Protein AF-A0A9D9AJ52-F1 (afdb_monomer)

pLDDT: mean 83.06, std 13.16, range [37.22, 97.62]

Sequence (105 aa):
MYNGNQSVQTIADGLRGLDPSELQELDDIITPRAAVLLTKAFGPEMAELLGPLTENDDPKERAAAEAELRALMRDPRYWRDRDPQVVDAVSQGFRQLYPEGGATA

Solvent-accessible surface area (backbone atoms only — not comparable to full-atom values): 6111 Å² total; per-residue (Å²): 132,86,58,52,66,60,59,53,48,54,51,53,55,51,60,71,69,50,52,77,66,59,48,49,58,47,31,76,66,42,44,49,66,55,46,54,51,47,20,72,75,57,33,72,72,44,43,69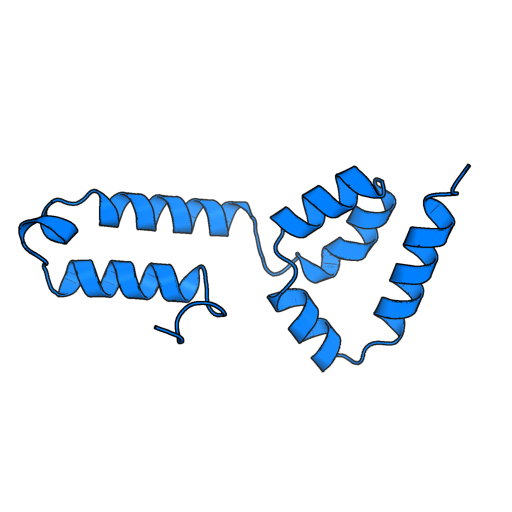,70,39,45,79,39,32,67,90,47,52,64,65,60,54,51,48,54,51,51,53,41,53,52,52,68,66,36,60,47,38,77,76,68,54,34,68,68,50,45,48,52,45,55,49,48,48,43,73,77,37,72,91,71,72,87,81,132

Secondary structure (DSSP, 8-state):
---HHHHHHHHHHHHHTS-HHHHHHHHHH--HHHHHHHHHHH-THHHHHHGGGTTT--HHHHHHHHHHHHHHHHSHHHHTS--HHHHHHHHHHHHHH-TTSSS--

Radius of gyration: 18.47 Å; Cα contacts (8 Å, |Δi|>4): 64; chains: 1; bounding box: 35×34×48 Å

Mean predicted aligned error: 10.29 Å

Structure (mmCIF, N/CA/C/O backbone):
data_AF-A0A9D9AJ52-F1
#
_entry.id   AF-A0A9D9AJ52-F1
#
loop_
_atom_site.group_PDB
_atom_site.id
_atom_site.type_symbol
_atom_site.label_atom_id
_atom_site.label_alt_id
_atom_site.label_comp_id
_atom_site.label_asym_id
_atom_site.label_entity_id
_atom_site.label_seq_id
_atom_site.pdbx_PDB_ins_code
_atom_site.Cartn_x
_atom_site.Cartn_y
_atom_site.Cartn_z
_atom_site.occupancy
_atom_site.B_iso_or_equiv
_atom_site.auth_seq_id
_atom_site.auth_comp_id
_atom_site.auth_asym_id
_atom_site.auth_atom_id
_atom_site.pdbx_PDB_model_num
ATOM 1 N N . MET A 1 1 ? -16.804 19.950 19.519 1.00 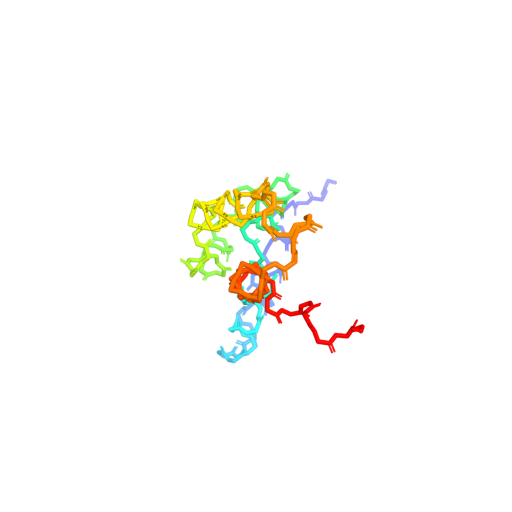45.44 1 MET A N 1
ATOM 2 C CA . MET A 1 1 ? -15.437 19.393 19.464 1.00 45.44 1 MET A CA 1
ATOM 3 C C . MET A 1 1 ? -15.600 17.901 19.269 1.00 45.44 1 MET A C 1
ATOM 5 O O . MET A 1 1 ? -16.178 17.267 20.139 1.00 45.44 1 MET A O 1
ATOM 9 N N . TYR A 1 2 ? -15.245 17.369 18.099 1.00 46.91 2 TYR A N 1
ATOM 10 C CA . TYR A 1 2 ? -15.287 15.923 17.879 1.00 46.91 2 TYR A CA 1
ATOM 11 C C . TYR A 1 2 ? -14.191 15.292 18.742 1.00 46.91 2 TYR A C 1
ATOM 13 O O . TYR A 1 2 ? -13.019 15.627 18.587 1.00 46.91 2 TYR A O 1
ATOM 21 N N . ASN A 1 3 ? -14.579 14.443 19.692 1.00 57.88 3 ASN A N 1
ATOM 22 C CA . ASN A 1 3 ? -13.635 13.680 20.497 1.00 57.88 3 ASN A CA 1
ATOM 23 C C . ASN A 1 3 ? -12.995 12.631 19.585 1.00 57.88 3 ASN A C 1
ATOM 25 O O . ASN A 1 3 ? -13.623 11.611 19.316 1.00 57.88 3 ASN A O 1
ATOM 29 N N . GLY A 1 4 ? -11.767 12.873 19.112 1.00 62.34 4 GLY A N 1
ATOM 30 C CA . GLY A 1 4 ? -11.017 11.910 18.288 1.00 62.34 4 GLY A CA 1
ATOM 31 C C . GLY A 1 4 ? -10.993 10.501 18.895 1.00 62.34 4 GLY A C 1
ATOM 32 O O . GLY A 1 4 ? -11.135 9.517 18.176 1.00 62.34 4 GLY A O 1
ATOM 33 N N . ASN A 1 5 ? -10.994 10.416 20.230 1.00 71.31 5 ASN A N 1
ATOM 34 C CA . ASN A 1 5 ? -11.102 9.162 20.976 1.00 71.31 5 ASN A CA 1
ATOM 35 C C . ASN A 1 5 ? -12.361 8.339 20.668 1.00 71.31 5 ASN A C 1
ATOM 37 O O . ASN A 1 5 ? -12.280 7.118 20.613 1.00 71.31 5 ASN A O 1
ATOM 41 N N . GLN A 1 6 ? -13.520 8.964 20.452 1.00 81.88 6 GLN A N 1
ATOM 42 C CA . GLN A 1 6 ? -14.760 8.218 20.217 1.00 81.88 6 GLN A CA 1
ATOM 43 C C . GLN A 1 6 ? -14.796 7.605 18.809 1.00 81.88 6 GLN A C 1
ATOM 45 O O . GLN A 1 6 ? -15.287 6.490 18.628 1.00 81.88 6 GLN A O 1
ATOM 50 N N . SER A 1 7 ? -14.230 8.302 17.818 1.00 82.81 7 SER A N 1
ATOM 51 C CA . SER A 1 7 ? -14.101 7.782 16.454 1.00 82.81 7 SER A CA 1
ATOM 52 C C . SER A 1 7 ? -13.138 6.596 16.398 1.00 82.81 7 SER A C 1
ATOM 54 O O . SER A 1 7 ? -13.487 5.566 15.831 1.00 82.81 7 SER A O 1
ATOM 56 N N . VAL A 1 8 ? -11.967 6.703 17.040 1.00 84.56 8 VAL A N 1
ATOM 57 C CA . VAL A 1 8 ? -10.989 5.601 17.104 1.00 84.56 8 VAL A CA 1
ATOM 58 C C . VAL A 1 8 ? -11.564 4.396 17.851 1.00 84.56 8 VAL A C 1
ATOM 60 O O . VAL A 1 8 ? -11.399 3.268 17.399 1.00 84.56 8 VAL A O 1
ATOM 63 N N . GLN A 1 9 ? -12.312 4.614 18.938 1.00 85.44 9 GLN A N 1
ATOM 64 C CA . GLN A 1 9 ? -12.997 3.530 19.656 1.00 85.44 9 GLN A CA 1
ATOM 65 C C . GLN A 1 9 ? -14.036 2.815 18.789 1.00 85.44 9 GLN A C 1
ATOM 67 O O . GLN A 1 9 ? -14.056 1.591 18.759 1.00 85.44 9 GLN A O 1
ATOM 72 N N . THR A 1 10 ? -14.841 3.564 18.031 1.00 89.31 10 THR A N 1
ATOM 73 C CA . THR A 1 10 ? -15.835 2.975 17.119 1.00 89.31 10 THR A CA 1
ATOM 74 C C . THR A 1 10 ? -15.162 2.109 16.050 1.00 89.31 10 THR A C 1
ATOM 76 O O . THR A 1 10 ? -15.644 1.024 15.737 1.00 89.31 10 THR A O 1
ATOM 79 N N . ILE A 1 11 ? -14.024 2.565 15.513 1.00 88.44 11 ILE A N 1
ATOM 80 C CA . ILE A 1 11 ? -13.231 1.789 14.550 1.00 88.44 11 ILE A CA 1
ATOM 81 C C . ILE A 1 11 ? -12.663 0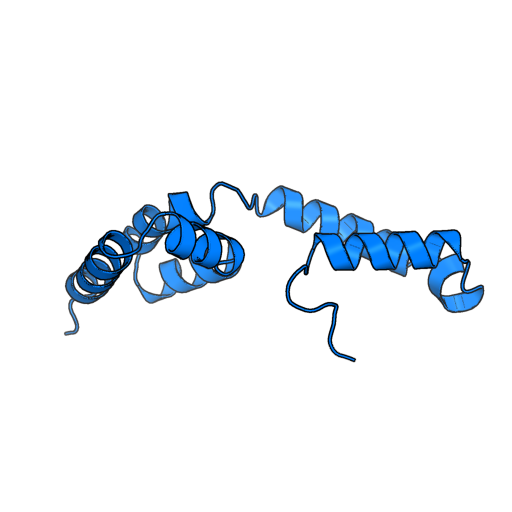.532 15.218 1.00 88.44 11 ILE A C 1
ATOM 83 O O . ILE A 1 11 ? -12.762 -0.552 14.652 1.00 88.44 11 ILE A O 1
ATOM 87 N N . ALA A 1 12 ? -12.123 0.650 16.433 1.00 86.94 12 ALA A N 1
ATOM 88 C CA . ALA A 1 12 ? -11.587 -0.488 17.173 1.00 86.94 12 ALA A CA 1
ATOM 89 C C . ALA A 1 12 ? -12.655 -1.552 17.466 1.00 86.94 12 ALA A C 1
ATOM 91 O O . ALA A 1 12 ? -12.384 -2.744 17.348 1.00 86.94 12 ALA A O 1
ATOM 92 N N . ASP A 1 13 ? -13.871 -1.140 17.818 1.00 90.75 13 ASP A N 1
ATOM 93 C CA . ASP A 1 13 ? -14.991 -2.058 18.032 1.00 90.75 13 ASP A CA 1
ATOM 94 C C . ASP A 1 13 ? -15.406 -2.754 16.729 1.00 90.75 13 ASP A C 1
ATOM 96 O O . ASP A 1 13 ? -15.666 -3.956 16.743 1.00 90.75 13 ASP A O 1
ATOM 100 N N . GLY A 1 14 ? -15.394 -2.032 15.603 1.00 89.12 14 GLY A N 1
ATOM 101 C CA . GLY A 1 14 ? -15.622 -2.606 14.276 1.00 89.12 14 GLY A CA 1
ATOM 102 C C . GLY A 1 14 ? -14.577 -3.657 13.897 1.00 89.12 14 GLY A C 1
ATOM 103 O O . GLY A 1 14 ? -14.945 -4.751 13.485 1.00 89.12 14 GLY A O 1
ATOM 104 N N . LEU A 1 15 ? -13.288 -3.367 14.111 1.00 87.75 15 LEU A N 1
ATOM 105 C CA . LEU A 1 15 ? -12.193 -4.305 13.828 1.00 87.75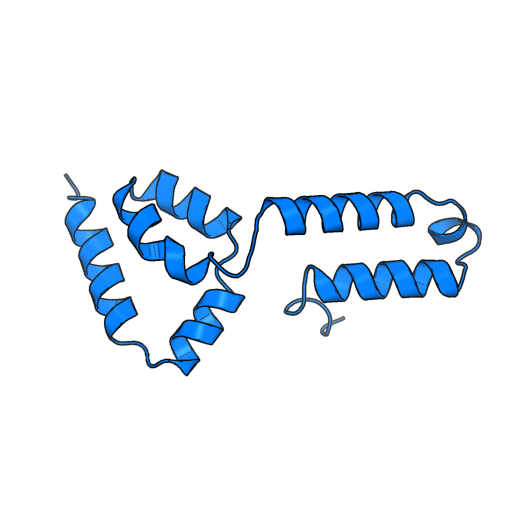 15 LEU A CA 1
ATOM 106 C C . LEU A 1 15 ? -12.288 -5.588 14.660 1.00 87.75 15 LEU A C 1
ATOM 108 O O . LEU A 1 15 ? -12.017 -6.668 14.151 1.00 87.75 15 LEU A O 1
ATOM 112 N N . ARG A 1 16 ? -12.718 -5.498 15.925 1.00 88.00 16 ARG A N 1
ATOM 113 C CA . ARG A 1 16 ? -12.941 -6.684 16.775 1.00 88.00 16 ARG A CA 1
ATOM 114 C C . ARG A 1 16 ? -14.130 -7.540 16.333 1.00 88.00 16 ARG A C 1
ATOM 116 O O . ARG A 1 16 ? -14.256 -8.665 16.807 1.00 88.00 16 ARG A O 1
ATOM 123 N N . GLY A 1 17 ? -15.019 -6.994 15.506 1.00 90.25 17 GLY A N 1
ATOM 124 C CA . GLY A 1 17 ? -16.164 -7.711 14.950 1.00 90.25 17 GLY A CA 1
ATOM 125 C C . GLY A 1 17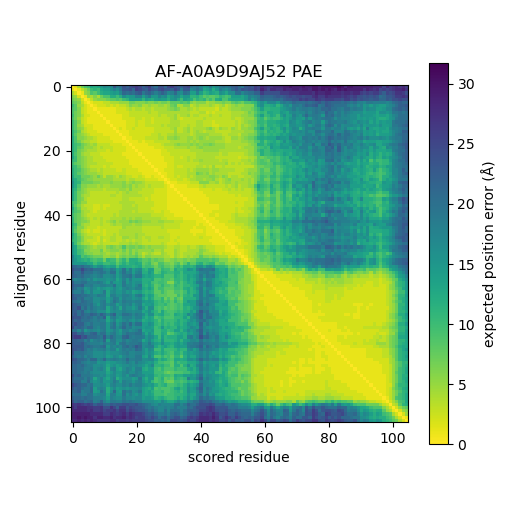 ? -15.837 -8.535 13.706 1.00 90.25 17 GLY A C 1
ATOM 126 O O . GLY A 1 17 ? -16.671 -9.350 13.323 1.00 90.25 17 GLY A O 1
ATOM 127 N N . LEU A 1 18 ? -14.666 -8.323 13.098 1.00 90.19 18 LEU A N 1
ATOM 128 C CA . LEU A 1 18 ? -14.216 -9.052 11.916 1.00 90.19 18 LEU A CA 1
ATOM 129 C C . LEU A 1 18 ? -13.731 -10.453 12.291 1.00 90.19 18 LEU A C 1
ATOM 131 O O . LEU A 1 18 ? -13.107 -10.653 13.340 1.00 90.19 18 LEU A O 1
ATOM 135 N N . ASP A 1 19 ? -13.998 -11.422 11.423 1.00 93.06 19 ASP A N 1
ATOM 136 C CA . ASP A 1 19 ? -13.411 -12.749 11.556 1.00 93.06 19 ASP A CA 1
ATOM 137 C C . ASP A 1 19 ? -11.931 -12.768 11.098 1.00 93.06 19 ASP A C 1
ATOM 139 O O . ASP A 1 19 ? -11.440 -11.805 10.501 1.00 93.06 19 ASP A O 1
ATOM 143 N N . PRO A 1 20 ? -11.167 -13.842 11.388 1.00 86.50 20 PRO A N 1
ATOM 144 C CA . PRO A 1 20 ? -9.748 -13.899 11.036 1.00 86.50 20 PRO A CA 1
ATOM 145 C C . PRO A 1 20 ? -9.445 -13.774 9.536 1.00 86.50 20 PRO A C 1
ATOM 147 O O . PRO A 1 20 ? -8.375 -13.288 9.185 1.00 86.50 20 PRO A O 1
ATOM 150 N N . SER A 1 21 ? -10.347 -14.222 8.657 1.00 85.44 21 SER A N 1
ATOM 151 C CA . SER A 1 21 ? -10.174 -14.094 7.206 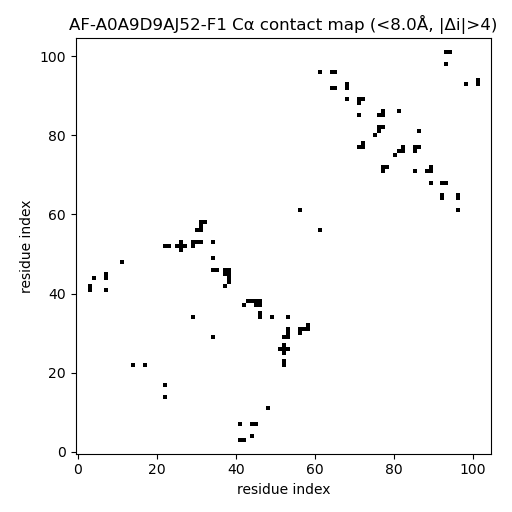1.00 85.44 21 SER A CA 1
ATOM 152 C C . SER A 1 21 ? -10.421 -12.665 6.733 1.00 85.44 21 SER A C 1
ATOM 154 O O . SER A 1 21 ? -9.607 -12.130 5.988 1.00 85.44 21 SER A O 1
ATOM 156 N N . GLU A 1 22 ? -11.455 -12.005 7.255 1.00 89.75 22 GLU A N 1
ATOM 157 C CA . GLU A 1 22 ? -11.741 -10.596 6.962 1.00 89.75 22 GLU A CA 1
ATOM 158 C C . GLU A 1 22 ? -10.630 -9.666 7.477 1.00 89.75 22 GLU A C 1
ATOM 160 O O . GLU A 1 22 ? -10.295 -8.669 6.837 1.00 89.75 22 GLU A O 1
ATOM 165 N N . LEU A 1 23 ? -10.025 -9.996 8.624 1.00 84.88 23 LEU A N 1
ATOM 166 C CA . LEU A 1 23 ? -8.858 -9.278 9.143 1.00 84.88 23 LEU A CA 1
ATOM 167 C C . LEU A 1 23 ? -7.629 -9.445 8.250 1.00 84.88 23 LEU A C 1
ATOM 169 O O . LEU A 1 23 ? -6.903 -8.472 8.062 1.00 84.88 23 LEU A O 1
ATOM 173 N N . GLN A 1 24 ? -7.406 -10.641 7.699 1.00 81.19 24 GLN A N 1
ATOM 174 C CA . GLN A 1 24 ? -6.304 -10.877 6.768 1.00 81.19 24 GLN A CA 1
ATOM 175 C C . GLN A 1 24 ? -6.510 -10.123 5.450 1.00 81.19 24 GLN A C 1
ATOM 177 O O . GLN A 1 24 ? -5.579 -9.494 4.961 1.00 81.19 24 GLN A O 1
ATOM 182 N N . GLU A 1 25 ? -7.726 -10.122 4.899 1.00 84.31 25 GLU A N 1
ATOM 183 C CA . GLU A 1 25 ? -8.038 -9.312 3.713 1.00 84.31 25 GLU A CA 1
ATOM 184 C C . GLU A 1 25 ? -7.807 -7.818 3.983 1.00 84.31 25 GLU A C 1
ATOM 186 O O . GLU A 1 25 ? -7.290 -7.092 3.135 1.00 84.31 25 GLU A O 1
ATOM 191 N N . LEU A 1 26 ? -8.150 -7.340 5.183 1.00 85.94 26 LEU A N 1
ATOM 192 C CA . LEU A 1 26 ? -7.903 -5.954 5.561 1.00 85.94 26 LEU A CA 1
ATOM 193 C C . LEU A 1 26 ? -6.404 -5.636 5.724 1.00 85.94 26 LEU A C 1
ATOM 195 O O . LEU A 1 26 ? -5.994 -4.545 5.331 1.00 85.94 26 LEU A O 1
ATOM 199 N N . ASP A 1 27 ? -5.607 -6.554 6.280 1.00 82.44 27 ASP A N 1
ATOM 200 C CA . ASP A 1 27 ? -4.137 -6.460 6.373 1.00 82.44 27 ASP A CA 1
ATOM 201 C C . ASP A 1 27 ? -3.512 -6.301 4.976 1.00 82.44 27 ASP A C 1
ATOM 203 O O . ASP A 1 27 ? -2.751 -5.365 4.736 1.00 82.44 27 ASP A O 1
ATOM 207 N N . ASP A 1 28 ? -3.948 -7.113 4.009 1.00 79.00 28 ASP A N 1
ATOM 208 C CA . ASP A 1 28 ? -3.453 -7.062 2.627 1.00 79.00 28 ASP A CA 1
ATOM 209 C C . ASP A 1 28 ? -3.773 -5.717 1.926 1.00 79.00 28 ASP A C 1
ATOM 211 O O . ASP A 1 28 ? -3.029 -5.253 1.051 1.00 79.00 28 ASP A O 1
ATOM 215 N N . ILE A 1 29 ? -4.870 -5.055 2.318 1.00 82.88 29 ILE A N 1
ATOM 216 C CA . ILE A 1 29 ? -5.324 -3.777 1.742 1.00 82.88 29 ILE A CA 1
ATOM 217 C C . ILE A 1 29 ? -4.676 -2.567 2.438 1.00 82.88 29 ILE A C 1
ATOM 219 O O . ILE A 1 29 ? -4.355 -1.554 1.792 1.00 82.88 29 ILE A O 1
ATOM 223 N N . ILE A 1 30 ? -4.507 -2.607 3.763 1.00 83.12 30 ILE A N 1
ATOM 224 C CA . ILE A 1 30 ? -4.010 -1.474 4.552 1.00 83.12 30 ILE A CA 1
ATOM 225 C C . ILE A 1 30 ? -2.489 -1.374 4.427 1.00 83.12 30 ILE A C 1
ATOM 227 O O . ILE A 1 30 ? -1.713 -1.835 5.249 1.00 83.12 30 ILE A O 1
ATOM 231 N N . THR A 1 31 ? -2.040 -0.636 3.411 1.00 78.62 31 THR A N 1
ATOM 232 C CA . THR A 1 31 ? -0.605 -0.338 3.271 1.00 78.62 31 THR A CA 1
ATOM 233 C C . THR A 1 31 ? -0.057 0.457 4.478 1.00 78.62 31 THR A C 1
ATOM 235 O O . THR A 1 31 ? -0.752 1.336 5.010 1.00 78.62 31 THR A O 1
ATOM 238 N N . PRO A 1 32 ? 1.238 0.326 4.826 1.00 78.81 32 PRO A N 1
ATOM 239 C CA . PRO A 1 32 ? 1.888 1.123 5.871 1.00 78.81 32 PRO A CA 1
ATOM 240 C C . PRO A 1 32 ? 1.723 2.629 5.666 1.00 78.81 32 PRO A C 1
ATOM 242 O O . PRO A 1 32 ? 1.584 3.411 6.608 1.00 78.81 32 PRO A O 1
ATOM 245 N N . ARG A 1 33 ? 1.690 3.068 4.402 1.00 78.94 33 ARG A N 1
ATOM 246 C CA . ARG A 1 33 ? 1.438 4.469 4.056 1.00 78.94 33 ARG A CA 1
ATOM 247 C C . ARG A 1 33 ? 0.029 4.903 4.451 1.00 78.94 33 ARG A C 1
ATOM 249 O O . ARG A 1 33 ? -0.124 6.014 4.962 1.00 78.94 33 ARG A O 1
ATOM 256 N N . ALA A 1 34 ? -0.981 4.070 4.206 1.00 84.19 34 ALA A N 1
ATOM 257 C CA . ALA A 1 34 ? -2.343 4.338 4.649 1.00 84.19 34 ALA A CA 1
ATOM 258 C C . ALA A 1 34 ? -2.393 4.436 6.179 1.00 84.19 34 ALA A C 1
ATOM 260 O O . ALA A 1 34 ? -2.927 5.417 6.695 1.00 84.19 34 ALA A O 1
ATOM 261 N N . ALA A 1 35 ? -1.728 3.528 6.898 1.00 85.44 35 ALA A N 1
ATOM 262 C CA . ALA A 1 35 ? -1.668 3.570 8.356 1.00 85.44 35 ALA A CA 1
ATOM 263 C C . ALA A 1 35 ? -1.018 4.849 8.911 1.00 85.44 35 ALA A C 1
ATOM 265 O O . ALA A 1 35 ? -1.543 5.468 9.841 1.00 85.44 35 ALA A O 1
ATOM 266 N N . VAL A 1 36 ? 0.065 5.330 8.289 1.00 84.19 36 VAL A N 1
ATOM 267 C CA . VAL A 1 36 ? 0.692 6.617 8.644 1.00 84.19 36 VAL A CA 1
ATOM 268 C C . VAL A 1 36 ? -0.256 7.797 8.404 1.00 84.19 36 VAL A C 1
ATOM 270 O O . VAL A 1 36 ? -0.314 8.720 9.220 1.00 84.19 36 VAL A O 1
ATOM 273 N N . LEU A 1 37 ? -0.994 7.805 7.290 1.00 87.12 37 LEU A N 1
ATOM 274 C CA . LEU A 1 37 ? -1.958 8.869 6.993 1.00 87.12 37 LEU A CA 1
ATOM 275 C C . LEU A 1 37 ? -3.140 8.852 7.969 1.00 87.12 37 LEU A C 1
ATOM 277 O O . LEU A 1 37 ? -3.535 9.913 8.452 1.00 87.12 37 LEU A O 1
ATOM 281 N N . LEU A 1 38 ? -3.651 7.668 8.306 1.00 88.44 38 LEU A N 1
ATOM 282 C CA . LEU A 1 38 ? -4.708 7.489 9.299 1.00 88.44 38 LEU A CA 1
ATOM 283 C C . LEU A 1 38 ? -4.240 7.944 10.685 1.00 88.44 38 LEU A C 1
ATOM 285 O O . LEU A 1 38 ? -4.926 8.727 11.331 1.00 88.44 38 LEU A O 1
ATOM 289 N N . THR A 1 39 ? -3.026 7.580 11.095 1.00 89.69 39 THR A N 1
ATOM 290 C CA . THR A 1 39 ? -2.419 8.073 12.343 1.00 89.69 39 THR A CA 1
ATOM 291 C C . THR A 1 39 ? -2.330 9.599 12.371 1.00 89.69 39 THR A C 1
ATOM 293 O O . THR A 1 39 ? -2.677 10.232 13.364 1.00 89.69 39 THR A O 1
ATOM 296 N N . LYS A 1 40 ? -1.916 10.233 11.267 1.00 86.06 40 LYS A N 1
ATOM 297 C CA . LYS A 1 40 ? -1.871 11.703 11.182 1.00 86.06 40 LYS A CA 1
ATOM 298 C C . LYS A 1 40 ? -3.252 12.350 11.274 1.00 86.06 40 LYS A C 1
ATOM 300 O O . LYS A 1 40 ? -3.354 13.459 11.790 1.00 86.06 40 LYS A O 1
ATOM 305 N N . ALA A 1 41 ? -4.281 11.700 10.738 1.00 86.06 41 ALA A N 1
ATOM 306 C CA . ALA A 1 41 ? -5.640 12.226 10.720 1.00 86.06 41 ALA A CA 1
ATOM 307 C C . ALA A 1 41 ? -6.370 12.029 12.058 1.00 86.06 41 ALA A C 1
ATOM 309 O O . ALA A 1 41 ? -7.118 12.911 12.476 1.00 86.06 41 ALA A O 1
ATOM 310 N N . PHE A 1 42 ? -6.153 10.889 12.719 1.00 87.31 42 PHE A N 1
ATOM 311 C CA . PHE A 1 42 ? -6.947 10.444 13.868 1.00 87.31 42 PHE A CA 1
ATOM 312 C C . PHE A 1 42 ? -6.194 10.444 15.203 1.00 87.31 42 PHE A C 1
ATOM 314 O O . PHE A 1 42 ? -6.844 10.387 16.243 1.00 87.31 42 PHE A O 1
ATOM 321 N N . GLY A 1 43 ? -4.867 10.583 15.189 1.00 87.06 43 GLY A N 1
ATOM 322 C CA . GLY A 1 43 ? -4.033 10.625 16.389 1.00 87.06 43 GLY A CA 1
ATOM 323 C C . GLY A 1 43 ? -3.195 9.358 16.607 1.00 87.06 43 GLY A C 1
ATOM 324 O O . GLY A 1 43 ? -3.319 8.382 15.861 1.00 87.06 43 GLY A O 1
ATOM 325 N N . PRO A 1 44 ? -2.306 9.380 17.617 1.00 86.75 44 PRO A N 1
ATOM 326 C CA . PRO A 1 44 ? -1.390 8.279 17.924 1.00 86.75 44 PRO A CA 1
ATOM 327 C C . PRO A 1 44 ? -2.102 6.986 18.343 1.00 86.75 44 PRO A C 1
ATOM 329 O O . PRO A 1 44 ? -1.577 5.907 18.101 1.00 86.75 44 PRO A O 1
ATOM 332 N N . GLU A 1 45 ? -3.311 7.065 18.900 1.00 88.00 45 GLU A N 1
ATOM 333 C CA . GLU A 1 45 ? -4.114 5.898 19.283 1.00 88.00 45 GLU A CA 1
ATOM 334 C C . GLU A 1 45 ? -4.465 5.017 18.072 1.00 88.00 45 GLU A C 1
ATOM 336 O O . GLU A 1 45 ? -4.610 3.804 18.200 1.00 88.00 45 GLU A O 1
ATOM 341 N N . MET A 1 46 ? -4.560 5.616 16.879 1.00 88.81 46 MET A N 1
ATOM 342 C CA . MET A 1 46 ? -4.784 4.882 15.634 1.00 88.81 46 MET A CA 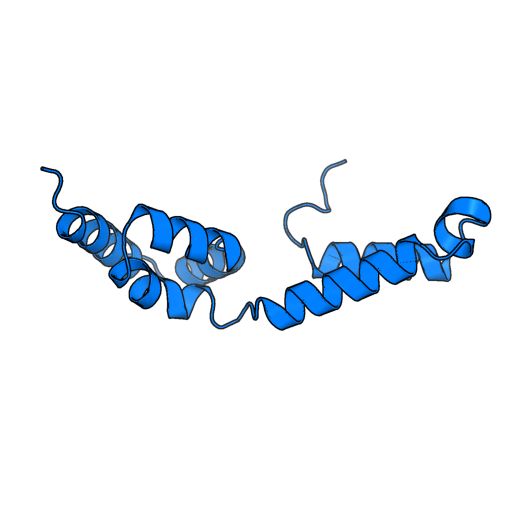1
ATOM 343 C C . MET A 1 46 ? -3.555 4.056 15.221 1.00 88.81 46 MET A C 1
ATOM 345 O O . MET A 1 46 ? -3.716 3.011 14.601 1.00 88.81 46 MET A O 1
ATOM 349 N N . ALA A 1 47 ? -2.335 4.483 15.567 1.00 85.69 47 ALA A N 1
ATOM 350 C CA . ALA A 1 47 ? -1.126 3.723 15.242 1.00 85.69 47 ALA A CA 1
ATOM 351 C C . ALA A 1 47 ? -1.075 2.396 16.007 1.00 85.69 47 ALA A C 1
ATOM 353 O O . ALA A 1 47 ? -0.776 1.364 15.416 1.00 85.69 47 ALA A O 1
ATOM 354 N N . GLU A 1 48 ? -1.432 2.418 17.293 1.00 87.19 48 GLU A N 1
ATOM 355 C CA . GLU A 1 48 ? -1.538 1.212 18.127 1.00 87.19 48 GLU A CA 1
ATOM 356 C C . GLU A 1 48 ? -2.586 0.239 17.571 1.00 87.19 48 GLU A C 1
ATOM 358 O O . GLU A 1 48 ? -2.378 -0.971 17.559 1.00 87.19 48 GLU A O 1
ATOM 363 N N . LEU A 1 49 ? -3.703 0.771 17.063 1.00 88.19 49 LEU A N 1
ATOM 364 C CA . LEU A 1 49 ? -4.772 -0.036 16.481 1.00 88.19 49 LEU A CA 1
ATOM 365 C C . LEU A 1 49 ? -4.367 -0.699 15.156 1.00 88.19 49 LEU A C 1
ATOM 367 O O . LEU A 1 49 ? -4.796 -1.816 14.880 1.00 88.19 49 LEU A O 1
ATOM 371 N N . LEU A 1 50 ? -3.571 -0.010 14.334 1.00 86.94 50 LEU A N 1
ATOM 372 C CA . LEU A 1 50 ? -3.154 -0.490 13.013 1.00 86.94 50 LEU A CA 1
ATOM 373 C C . LEU A 1 50 ? -1.874 -1.321 13.028 1.00 86.94 50 LEU A C 1
ATOM 375 O O . LEU A 1 50 ? -1.598 -1.972 12.029 1.00 86.94 50 LEU A O 1
ATOM 379 N N . GLY A 1 51 ? -1.106 -1.318 14.121 1.00 81.75 51 GLY A N 1
ATOM 380 C CA . GLY A 1 51 ? 0.148 -2.070 14.232 1.00 81.75 51 GLY A CA 1
ATOM 381 C C . GLY A 1 51 ? 0.049 -3.508 13.701 1.00 81.75 51 GLY A C 1
ATOM 382 O O . GLY A 1 51 ? 0.807 -3.840 12.791 1.00 81.75 51 GLY A O 1
ATOM 383 N N . PRO A 1 52 ? -0.933 -4.316 14.152 1.00 82.06 52 PRO A N 1
ATOM 384 C CA . PRO A 1 52 ? -1.108 -5.689 13.671 1.00 82.06 52 PRO A CA 1
ATOM 385 C C . PRO A 1 52 ? -1.438 -5.806 12.176 1.00 82.06 52 PRO A C 1
ATOM 387 O O . PRO A 1 52 ? -1.042 -6.784 11.561 1.00 82.06 52 PRO A O 1
ATOM 390 N N . LEU A 1 53 ? -2.120 -4.807 11.598 1.00 80.06 53 LEU A N 1
ATOM 391 C CA . LEU A 1 53 ? -2.493 -4.734 10.171 1.00 80.06 53 LEU A CA 1
ATOM 392 C C . LEU A 1 53 ? -1.371 -4.164 9.284 1.00 80.06 53 LEU A C 1
ATOM 394 O O . LEU A 1 53 ? -1.604 -3.743 8.156 1.00 80.06 53 LEU A O 1
ATOM 398 N N . THR A 1 54 ? -0.179 -3.983 9.849 1.00 75.69 54 THR A N 1
ATOM 399 C CA . THR A 1 54 ? 0.995 -3.468 9.132 1.00 75.69 54 THR A CA 1
ATOM 400 C C . THR A 1 54 ? 2.264 -4.242 9.474 1.00 75.69 54 THR A C 1
ATOM 402 O O . THR A 1 54 ? 3.326 -3.935 8.938 1.00 75.69 54 THR A O 1
ATOM 405 N N . GLU A 1 55 ? 2.175 -5.239 10.363 1.00 70.50 55 GLU A N 1
ATOM 406 C CA . GLU A 1 55 ? 3.324 -5.999 10.869 1.00 70.50 55 GLU A CA 1
ATOM 407 C C . GLU A 1 55 ? 3.977 -6.838 9.764 1.00 70.50 55 GLU A C 1
ATOM 409 O O . GLU A 1 55 ? 5.196 -6.996 9.747 1.00 70.50 55 GLU A O 1
ATOM 414 N N . ASN A 1 56 ? 3.176 -7.306 8.805 1.00 65.75 56 ASN A N 1
ATOM 415 C CA . ASN A 1 56 ? 3.641 -8.104 7.671 1.00 65.75 56 ASN A CA 1
ATOM 416 C C . ASN A 1 56 ? 4.243 -7.265 6.535 1.00 65.75 56 ASN A C 1
ATOM 418 O O . ASN A 1 56 ? 4.845 -7.816 5.616 1.00 65.75 56 ASN A O 1
ATOM 422 N N . ASP A 1 57 ? 4.090 -5.942 6.587 1.00 65.31 57 ASP A N 1
ATOM 423 C CA . ASP A 1 57 ? 4.342 -5.051 5.462 1.00 65.31 57 ASP A CA 1
ATOM 424 C C . ASP A 1 57 ? 5.437 -4.043 5.868 1.00 65.31 57 ASP A C 1
ATOM 426 O O . ASP A 1 57 ? 5.168 -2.867 6.113 1.00 65.31 57 ASP A O 1
ATOM 430 N N . ASP A 1 58 ? 6.699 -4.491 6.010 1.00 68.94 58 ASP A N 1
ATOM 431 C CA . ASP A 1 58 ? 7.786 -3.593 6.435 1.00 68.94 58 ASP A CA 1
ATOM 432 C C . ASP A 1 58 ? 7.986 -2.488 5.373 1.00 68.94 58 ASP A C 1
ATOM 434 O O . ASP A 1 58 ? 8.438 -2.748 4.246 1.00 68.94 58 ASP A O 1
ATOM 438 N N . PRO A 1 59 ? 7.699 -1.213 5.705 1.00 67.44 59 PRO A N 1
ATOM 439 C CA . PRO A 1 59 ? 7.809 -0.118 4.751 1.00 67.44 59 PRO A CA 1
ATOM 440 C C . PRO A 1 59 ? 9.237 0.068 4.223 1.00 67.44 59 PRO A C 1
ATOM 442 O O . PRO A 1 59 ? 9.414 0.630 3.139 1.00 67.44 59 PRO A O 1
ATOM 445 N N . LYS A 1 60 ? 10.266 -0.379 4.955 1.00 70.31 60 LYS A N 1
ATOM 446 C CA . LYS A 1 60 ? 11.656 -0.357 4.485 1.00 70.31 60 LYS A CA 1
ATOM 447 C C . LYS A 1 60 ? 11.917 -1.429 3.440 1.00 70.31 60 LYS A C 1
ATOM 449 O O . LYS A 1 60 ? 12.584 -1.127 2.453 1.00 70.31 60 LYS A O 1
ATOM 454 N N . GLU A 1 61 ? 11.404 -2.639 3.634 1.00 77.31 61 GLU A N 1
ATOM 455 C CA . GLU A 1 61 ? 11.552 -3.730 2.665 1.00 77.31 61 GLU A CA 1
ATOM 456 C C . GLU A 1 61 ? 10.822 -3.392 1.366 1.00 77.31 61 GLU A C 1
ATOM 458 O O . GLU A 1 61 ? 11.397 -3.493 0.280 1.00 77.31 61 GLU A O 1
ATOM 463 N N . ARG A 1 62 ? 9.610 -2.838 1.472 1.00 77.88 62 ARG A N 1
ATOM 464 C CA . ARG A 1 62 ? 8.846 -2.360 0.315 1.00 77.88 62 ARG A CA 1
ATOM 465 C C . ARG A 1 62 ? 9.559 -1.223 -0.423 1.00 77.88 62 ARG A C 1
ATOM 467 O O . ARG A 1 62 ? 9.647 -1.236 -1.650 1.00 77.88 62 ARG A O 1
ATOM 474 N N . ALA A 1 63 ? 10.138 -0.267 0.306 1.00 79.00 63 ALA A N 1
ATOM 475 C CA . ALA A 1 63 ? 10.935 0.809 -0.288 1.00 79.00 63 ALA A CA 1
ATOM 476 C C . ALA A 1 63 ? 12.230 0.302 -0.953 1.00 79.00 63 ALA A C 1
ATOM 478 O O . ALA A 1 63 ? 12.643 0.849 -1.980 1.00 79.00 63 ALA A O 1
ATOM 479 N N . ALA A 1 64 ? 12.868 -0.731 -0.395 1.00 82.69 64 ALA A N 1
ATOM 480 C CA . ALA A 1 64 ? 14.037 -1.370 -0.993 1.00 82.69 64 ALA A CA 1
ATOM 481 C C . ALA A 1 64 ? 13.669 -2.082 -2.305 1.00 82.69 64 ALA A C 1
ATOM 483 O O . ALA A 1 64 ? 14.292 -1.818 -3.334 1.00 82.69 64 ALA A O 1
ATOM 484 N N . ALA A 1 65 ? 12.597 -2.877 -2.306 1.00 87.44 65 ALA A N 1
ATOM 485 C CA . ALA A 1 65 ? 12.080 -3.535 -3.504 1.00 87.44 65 ALA A CA 1
ATOM 486 C C . ALA A 1 65 ? 11.655 -2.524 -4.593 1.00 87.44 65 ALA A C 1
ATOM 488 O O . ALA A 1 65 ? 11.953 -2.710 -5.775 1.00 87.44 65 ALA A O 1
ATOM 489 N N . GLU A 1 66 ? 11.041 -1.391 -4.223 1.00 89.62 66 GLU A N 1
ATOM 490 C CA . GLU A 1 66 ? 10.770 -0.294 -5.165 1.00 89.62 66 GLU A CA 1
ATOM 491 C C . GLU A 1 66 ? 12.052 0.303 -5.770 1.00 89.62 66 GLU A C 1
ATOM 493 O O . GLU A 1 66 ? 12.081 0.659 -6.954 1.00 89.62 66 GLU A O 1
ATOM 498 N N . ALA A 1 67 ? 13.110 0.463 -4.972 1.00 91.19 67 ALA A N 1
ATOM 499 C CA . ALA A 1 67 ? 14.379 1.006 -5.442 1.00 91.19 67 ALA A CA 1
ATOM 500 C C . ALA A 1 67 ? 15.061 0.062 -6.447 1.00 91.19 67 ALA A C 1
ATOM 502 O O . ALA 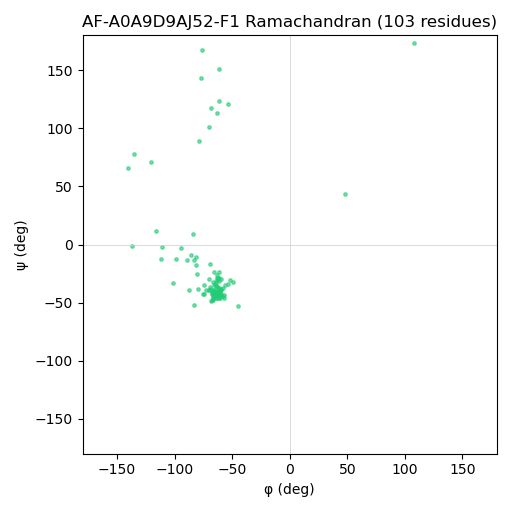A 1 67 ? 15.571 0.529 -7.471 1.00 91.19 67 ALA A O 1
ATOM 503 N N . GLU A 1 68 ? 15.013 -1.246 -6.195 1.00 91.25 68 GLU A N 1
ATOM 504 C CA . GLU A 1 68 ? 15.503 -2.283 -7.108 1.00 91.25 68 GLU A CA 1
ATOM 505 C C . GLU A 1 68 ? 14.715 -2.301 -8.424 1.00 91.25 68 GLU A C 1
ATOM 507 O O . GLU A 1 68 ? 15.312 -2.250 -9.503 1.00 91.25 68 GLU A O 1
ATOM 512 N N . LEU A 1 69 ? 13.379 -2.244 -8.362 1.00 95.00 69 LEU A N 1
ATOM 513 C CA . LEU A 1 69 ? 12.530 -2.141 -9.552 1.00 95.00 69 LEU A CA 1
ATOM 514 C C . LEU A 1 69 ? 12.875 -0.899 -10.391 1.00 95.00 69 LEU A C 1
ATOM 516 O O . LEU A 1 69 ? 13.020 -0.977 -11.613 1.00 95.00 69 LEU A O 1
ATOM 520 N N . ARG A 1 70 ? 13.079 0.257 -9.745 1.00 93.88 70 ARG A N 1
ATOM 521 C CA . ARG A 1 70 ? 13.501 1.491 -10.432 1.00 93.88 70 ARG A CA 1
ATOM 522 C C . ARG A 1 70 ? 14.883 1.363 -11.069 1.00 93.88 70 ARG A C 1
ATOM 524 O O . ARG A 1 70 ? 15.122 1.996 -12.098 1.00 93.88 70 ARG A O 1
ATOM 531 N N . ALA A 1 71 ? 15.794 0.591 -10.481 1.00 95.25 71 ALA A N 1
ATOM 532 C CA . ALA A 1 71 ? 17.102 0.325 -11.072 1.00 95.25 71 ALA A CA 1
ATOM 533 C C . ALA A 1 71 ? 16.969 -0.511 -12.356 1.00 95.25 71 ALA A C 1
ATOM 535 O O . ALA A 1 71 ? 17.546 -0.135 -13.376 1.00 95.25 71 ALA A O 1
ATOM 536 N N . LEU A 1 72 ? 16.135 -1.557 -12.343 1.00 93.62 72 LEU A N 1
ATOM 537 C CA . LEU A 1 72 ? 15.832 -2.367 -13.529 1.00 93.62 72 LEU A CA 1
ATOM 538 C C . LEU A 1 72 ? 15.188 -1.536 -14.646 1.00 93.62 72 LEU A C 1
ATOM 540 O O . LEU A 1 72 ? 15.596 -1.626 -15.800 1.00 93.62 72 LEU A O 1
ATOM 544 N N . MET A 1 73 ? 14.239 -0.656 -14.310 1.00 95.12 73 MET A N 1
ATOM 545 C CA . MET A 1 73 ? 13.590 0.219 -15.297 1.00 95.12 73 MET A CA 1
ATOM 546 C C . MET A 1 73 ? 14.542 1.246 -15.933 1.00 95.12 73 MET A C 1
ATOM 548 O O . MET A 1 73 ? 14.269 1.741 -17.029 1.00 95.12 73 MET A O 1
ATOM 552 N N . ARG A 1 74 ? 15.648 1.595 -15.259 1.00 96.06 74 ARG A N 1
ATOM 553 C CA . ARG A 1 74 ? 16.687 2.492 -15.796 1.00 96.06 74 ARG A CA 1
ATOM 554 C C . ARG A 1 74 ? 17.665 1.779 -16.725 1.00 96.06 74 ARG A C 1
ATOM 556 O O . ARG A 1 74 ? 18.351 2.463 -17.485 1.00 96.06 74 ARG A O 1
ATOM 563 N N . ASP A 1 75 ? 17.736 0.450 -16.680 1.00 96.44 75 ASP A N 1
ATOM 564 C CA . ASP A 1 75 ? 18.604 -0.327 -17.561 1.00 96.44 75 ASP A CA 1
ATOM 565 C C . ASP A 1 75 ? 18.190 -0.105 -19.031 1.00 96.44 75 ASP A C 1
ATOM 567 O O . ASP A 1 75 ? 17.033 -0.353 -19.385 1.00 96.44 75 ASP A O 1
ATOM 571 N N . PRO A 1 76 ? 19.096 0.349 -19.921 1.00 97.00 76 PRO A N 1
ATOM 572 C CA . PRO A 1 76 ? 18.811 0.492 -21.347 1.00 97.00 76 PRO A CA 1
ATOM 573 C C . PRO A 1 76 ? 18.233 -0.765 -21.991 1.00 97.00 76 PRO A C 1
ATOM 575 O O . PRO A 1 76 ? 17.409 -0.660 -22.898 1.00 97.00 76 PRO A O 1
ATOM 578 N N . ARG A 1 77 ? 18.598 -1.952 -21.501 1.00 97.31 77 ARG A N 1
ATOM 579 C CA . ARG A 1 77 ? 18.073 -3.226 -21.996 1.00 97.31 77 ARG A CA 1
ATOM 580 C C . ARG A 1 77 ? 16.562 -3.355 -21.802 1.00 97.31 77 ARG A C 1
ATOM 582 O O . ARG A 1 77 ? 15.911 -3.989 -22.624 1.00 97.31 77 ARG A O 1
ATOM 589 N N . TYR A 1 78 ? 15.983 -2.717 -20.782 1.00 95.69 78 TYR A N 1
ATOM 590 C CA . TYR A 1 78 ? 14.539 -2.734 -20.535 1.00 95.69 78 TYR A CA 1
ATOM 591 C C . TYR A 1 78 ? 13.742 -1.976 -21.610 1.00 95.69 78 TYR A C 1
ATOM 593 O O . TYR A 1 78 ? 12.752 -2.491 -22.132 1.00 95.69 78 TYR A O 1
ATOM 601 N N . TRP A 1 79 ? 14.152 -0.749 -21.949 1.00 94.06 79 TRP A N 1
ATOM 602 C CA . TRP A 1 79 ? 13.373 0.138 -22.826 1.00 94.06 79 TRP A CA 1
ATOM 603 C C . TRP A 1 79 ? 13.889 0.198 -24.267 1.00 94.06 79 TRP A C 1
ATOM 605 O O . TRP A 1 79 ? 13.084 0.339 -25.184 1.00 94.06 79 TRP A O 1
ATOM 615 N N . ARG A 1 80 ? 15.205 0.080 -24.483 1.00 95.88 80 ARG A N 1
ATOM 616 C CA . ARG A 1 80 ? 15.832 0.172 -25.810 1.00 95.88 80 ARG A CA 1
ATOM 617 C C . ARG A 1 80 ? 15.772 -1.154 -26.549 1.00 95.88 80 ARG A C 1
ATOM 619 O O . ARG A 1 80 ? 15.318 -1.203 -27.685 1.00 95.88 80 ARG A O 1
ATOM 626 N N . ASP A 1 81 ? 16.236 -2.204 -25.878 1.00 96.75 81 ASP A N 1
ATOM 627 C CA . ASP A 1 81 ? 16.411 -3.529 -26.478 1.00 96.75 81 ASP A CA 1
ATOM 628 C C . ASP A 1 81 ? 15.244 -4.471 -26.145 1.00 96.75 81 ASP A C 1
ATOM 630 O O . ASP A 1 81 ? 15.105 -5.518 -26.771 1.00 96.75 81 ASP A O 1
ATOM 634 N N . ARG A 1 82 ? 14.386 -4.078 -25.187 1.00 95.50 82 ARG A N 1
ATOM 635 C CA . ARG A 1 82 ? 13.255 -4.874 -24.682 1.00 95.50 82 ARG A CA 1
ATOM 636 C C . ARG A 1 82 ? 13.689 -6.306 -24.352 1.00 95.50 82 ARG A C 1
ATOM 638 O O . ARG A 1 82 ? 12.998 -7.261 -24.696 1.00 95.50 82 ARG A O 1
ATOM 645 N N . ASP A 1 83 ? 14.848 -6.431 -23.705 1.00 97.62 83 ASP A N 1
ATOM 646 C CA . ASP A 1 83 ? 15.446 -7.709 -23.328 1.00 97.62 83 ASP A CA 1
ATOM 647 C C . ASP A 1 83 ? 14.422 -8.543 -22.532 1.00 97.62 83 ASP A C 1
ATOM 649 O O . ASP A 1 83 ? 13.950 -8.076 -21.487 1.00 97.62 83 ASP A O 1
ATOM 653 N N . PRO A 1 84 ? 14.063 -9.755 -22.999 1.00 96.56 84 PRO A N 1
ATOM 654 C CA . PRO A 1 84 ? 13.033 -10.570 -22.364 1.00 96.56 84 PRO A CA 1
ATOM 655 C C . PRO A 1 84 ? 13.307 -10.866 -20.888 1.00 96.56 84 PRO A C 1
ATOM 6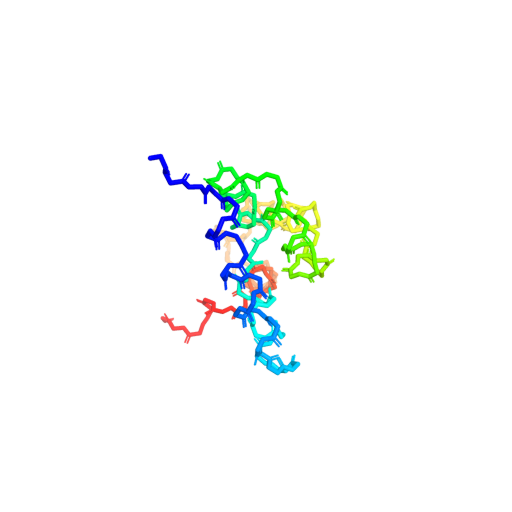57 O O . PRO A 1 84 ? 12.369 -10.901 -20.097 1.00 96.56 84 PRO A O 1
ATOM 660 N N . GLN A 1 85 ? 14.574 -11.046 -20.500 1.00 96.69 85 GLN A N 1
ATOM 661 C CA . GLN A 1 85 ? 14.933 -11.337 -19.112 1.00 96.69 85 GLN A CA 1
ATOM 662 C C . GLN A 1 85 ? 14.720 -10.116 -18.216 1.00 96.69 85 GLN A C 1
ATOM 664 O O . GLN A 1 85 ? 14.237 -10.240 -17.093 1.00 96.69 85 GLN A O 1
ATOM 669 N N . VAL A 1 86 ? 15.050 -8.924 -18.718 1.00 95.38 86 VAL A N 1
ATOM 670 C CA . VAL A 1 86 ? 14.881 -7.675 -17.962 1.00 95.38 86 VAL A CA 1
ATOM 671 C C . VAL A 1 86 ? 13.404 -7.295 -17.869 1.00 95.38 86 VAL A C 1
ATOM 673 O O . VAL A 1 86 ? 12.947 -6.864 -16.813 1.00 95.38 86 VAL A O 1
ATOM 676 N N . VAL A 1 87 ? 12.640 -7.487 -18.947 1.00 95.94 87 VAL A N 1
ATOM 677 C CA . VAL A 1 87 ? 11.188 -7.269 -18.945 1.00 95.94 87 VAL A CA 1
ATOM 678 C C . VAL A 1 87 ? 10.506 -8.191 -17.937 1.00 95.94 87 VAL A C 1
ATOM 680 O O . VAL A 1 87 ? 9.706 -7.705 -17.142 1.00 95.94 87 VAL A O 1
ATOM 683 N N . ASP A 1 88 ? 10.852 -9.481 -17.913 1.00 96.25 88 ASP A N 1
ATOM 684 C CA . ASP A 1 88 ? 10.255 -10.421 -16.961 1.00 96.25 88 ASP A CA 1
ATOM 685 C C . ASP A 1 88 ? 10.611 -10.068 -15.509 1.00 96.25 88 ASP A C 1
ATOM 687 O O . ASP A 1 88 ? 9.729 -10.036 -14.653 1.00 96.25 88 ASP A O 1
ATOM 691 N N . ALA A 1 89 ? 11.862 -9.679 -15.234 1.00 94.38 89 ALA A N 1
ATOM 692 C CA . ALA A 1 89 ? 12.274 -9.213 -13.908 1.00 94.38 89 ALA A CA 1
ATOM 693 C C . ALA A 1 89 ? 11.491 -7.966 -13.448 1.00 94.38 89 ALA A C 1
ATOM 695 O O . ALA A 1 89 ? 11.029 -7.908 -12.308 1.00 94.38 89 ALA A O 1
ATOM 696 N N . VAL A 1 90 ? 11.274 -6.988 -14.336 1.00 94.25 90 VAL A N 1
ATOM 697 C CA . VAL A 1 90 ? 10.440 -5.807 -14.046 1.00 94.25 90 VAL A CA 1
ATOM 698 C C . VAL A 1 90 ? 8.987 -6.217 -13.788 1.00 94.25 90 VAL A C 1
ATOM 700 O O . VAL A 1 90 ? 8.387 -5.776 -12.809 1.00 94.25 90 VAL A O 1
ATOM 703 N N . SER A 1 91 ? 8.417 -7.087 -14.624 1.00 93.12 91 SER A N 1
ATOM 704 C CA . SER A 1 91 ? 7.045 -7.583 -14.464 1.00 93.12 91 SER A CA 1
ATOM 705 C C . SER A 1 91 ? 6.846 -8.393 -13.180 1.00 93.12 91 SER A C 1
ATOM 707 O O . SER A 1 91 ? 5.777 -8.327 -12.573 1.00 93.12 91 SER A O 1
ATOM 709 N N . GLN A 1 92 ? 7.842 -9.168 -12.751 1.00 92.19 92 GLN A N 1
ATOM 710 C CA . GLN A 1 92 ? 7.822 -9.869 -11.467 1.00 92.19 92 GLN A CA 1
ATOM 711 C C . GLN A 1 92 ? 7.894 -8.882 -10.295 1.00 92.19 92 GLN A C 1
ATOM 713 O O . GLN A 1 92 ? 7.038 -8.949 -9.416 1.00 92.19 92 GLN A O 1
ATOM 718 N N . GLY A 1 93 ? 8.812 -7.910 -10.332 1.00 91.19 93 GLY A N 1
ATOM 719 C CA . GLY A 1 93 ? 8.922 -6.885 -9.288 1.00 91.19 93 GLY A CA 1
ATOM 720 C C . GLY A 1 93 ? 7.643 -6.056 -9.118 1.00 91.19 93 GLY A C 1
ATOM 721 O O . GLY A 1 93 ? 7.221 -5.788 -7.996 1.00 91.19 93 GLY A O 1
ATOM 722 N N . PHE A 1 94 ? 6.954 -5.716 -10.215 1.00 91.06 94 PHE A N 1
ATOM 723 C CA . PHE A 1 94 ? 5.640 -5.063 -10.141 1.00 91.06 94 PHE A CA 1
ATOM 724 C C . PHE A 1 94 ? 4.567 -5.954 -9.502 1.00 91.06 94 PHE A C 1
ATOM 726 O O . PHE A 1 94 ? 3.815 -5.467 -8.662 1.00 91.06 94 PHE A O 1
ATOM 733 N N . ARG A 1 95 ? 4.500 -7.244 -9.862 1.00 86.44 95 ARG A N 1
ATOM 734 C CA . ARG A 1 95 ? 3.537 -8.192 -9.268 1.00 86.44 95 ARG A CA 1
ATOM 735 C C . ARG A 1 95 ? 3.753 -8.376 -7.767 1.00 86.44 95 ARG A C 1
ATOM 737 O O . ARG A 1 95 ? 2.780 -8.488 -7.036 1.00 86.44 95 ARG A O 1
ATOM 744 N N . GLN A 1 96 ? 5.007 -8.384 -7.320 1.00 83.44 96 GLN A N 1
ATOM 745 C CA . GLN A 1 96 ? 5.354 -8.496 -5.901 1.00 83.44 96 GLN A CA 1
ATOM 746 C C . GLN A 1 96 ? 4.990 -7.233 -5.110 1.00 83.44 96 GLN A C 1
ATOM 748 O O . GLN A 1 96 ? 4.514 -7.334 -3.989 1.00 83.44 96 GLN A O 1
ATOM 753 N N . LEU A 1 97 ? 5.182 -6.044 -5.692 1.00 83.62 97 LEU A N 1
ATOM 754 C CA . LEU A 1 97 ? 4.889 -4.771 -5.020 1.00 83.62 97 LEU A CA 1
ATOM 755 C C . LEU A 1 97 ? 3.403 -4.375 -5.051 1.00 83.62 97 LEU A C 1
ATOM 757 O O . LEU A 1 97 ? 2.962 -3.594 -4.199 1.00 83.62 97 LEU A O 1
ATOM 761 N N . TYR A 1 98 ? 2.654 -4.868 -6.043 1.00 81.00 98 TYR A N 1
ATOM 762 C CA . TYR A 1 98 ? 1.265 -4.485 -6.321 1.00 81.00 98 TYR A CA 1
ATOM 763 C C . TYR A 1 98 ? 0.395 -5.695 -6.732 1.00 81.00 98 TYR A C 1
ATOM 765 O O . TYR A 1 98 ? -0.082 -5.750 -7.872 1.00 81.00 98 TYR A O 1
ATOM 773 N N . PRO A 1 99 ? 0.164 -6.665 -5.829 1.00 67.44 99 PRO A N 1
ATOM 774 C CA . PRO A 1 99 ? -0.588 -7.886 -6.139 1.00 67.44 99 PRO A CA 1
ATOM 775 C C . PRO A 1 99 ? -2.046 -7.630 -6.571 1.00 67.44 99 PRO A C 1
ATOM 777 O O . PRO A 1 99 ? -2.551 -8.326 -7.449 1.00 67.44 99 PRO A O 1
ATOM 780 N N . GLU A 1 100 ? -2.695 -6.580 -6.059 1.00 63.78 100 GLU A N 1
ATOM 781 C CA . GLU A 1 100 ? -4.118 -6.286 -6.318 1.00 63.78 100 GLU A CA 1
ATOM 782 C C . GLU A 1 100 ? -4.391 -5.481 -7.612 1.00 63.78 100 GLU A C 1
ATOM 784 O O . GLU A 1 100 ? -5.537 -5.324 -8.029 1.00 63.78 100 GLU A O 1
ATOM 789 N N . GLY A 1 101 ? -3.354 -4.961 -8.285 1.00 55.22 101 GLY A N 1
ATOM 790 C CA . GLY A 1 101 ? -3.498 -4.046 -9.435 1.00 55.22 101 GLY A CA 1
ATOM 791 C C . GLY A 1 101 ? -3.087 -4.607 -10.803 1.00 55.22 101 GLY A C 1
ATOM 792 O O . GLY A 1 101 ? -3.181 -3.900 -11.804 1.00 55.22 101 GLY A O 1
ATOM 793 N N . GLY A 1 102 ? -2.592 -5.848 -10.868 1.00 48.84 102 GLY A N 1
ATOM 794 C CA . GLY A 1 102 ? -1.867 -6.372 -12.037 1.00 48.84 102 GLY A CA 1
ATOM 795 C C . GLY A 1 102 ? -2.677 -7.148 -13.084 1.00 48.84 102 GLY A C 1
ATOM 796 O O . GLY A 1 102 ? -2.095 -7.570 -14.080 1.00 48.84 102 GLY A O 1
ATOM 797 N N . ALA A 1 103 ? -3.981 -7.374 -12.880 1.00 44.31 103 ALA A N 1
ATOM 798 C CA . ALA A 1 103 ? -4.780 -8.294 -13.706 1.00 44.31 103 ALA A CA 1
ATOM 799 C C . ALA A 1 103 ? -5.916 -7.643 -14.521 1.00 44.31 103 ALA A C 1
ATOM 801 O O . ALA A 1 103 ? -6.746 -8.357 -15.081 1.00 44.31 103 ALA A O 1
ATOM 802 N N . THR A 1 104 ? -5.976 -6.311 -14.623 1.00 42.31 104 THR A N 1
ATOM 803 C CA . THR A 1 104 ? -6.988 -5.633 -15.457 1.00 42.31 104 THR A CA 1
ATOM 804 C C . THR A 1 104 ? -6.393 -4.506 -16.306 1.00 42.31 104 THR A C 1
ATOM 806 O O . THR A 1 104 ? -6.536 -3.334 -15.982 1.00 42.31 104 THR A O 1
ATOM 809 N N . ALA A 1 105 ? -5.728 -4.869 -17.408 1.00 37.22 105 ALA A N 1
ATOM 810 C CA . ALA A 1 105 ? -5.669 -4.101 -18.664 1.00 37.22 105 ALA A CA 1
ATOM 811 C C . ALA A 1 105 ? -4.956 -4.910 -19.756 1.00 37.22 105 ALA A C 1
ATOM 813 O O . ALA A 1 105 ? -3.838 -5.403 -19.485 1.00 37.22 105 ALA A O 1
#

Nearest PDB structures (foldseek):
  6ndp-assembly1_B  TM=4.733E-01  e=9.450E+00  Xanthomonas campestris pv. campestris str. 8004

Foldseek 3Di:
DPPLVVVLVVVLVVQVPDDPVRLVVQLVVCEPVNQVVCCVVRHVSSNVSCCVSHVVPPVVVLVVLVVVLVVLVPPCCVPPVVPVVSVVVNLVSCCVNCVPPNPDD